Protein AF-I3QK10-F1 (afdb_monomer_lite)

Structure (mmCIF, N/CA/C/O backbone):
data_AF-I3QK10-F1
#
_entry.id   AF-I3QK10-F1
#
loop_
_atom_site.group_PDB
_atom_site.id
_atom_site.type_symbol
_atom_site.label_atom_id
_atom_site.label_alt_id
_atom_site.label_comp_id
_atom_site.label_asym_id
_atom_site.label_entity_id
_atom_site.label_seq_id
_atom_site.pdbx_PDB_ins_code
_atom_site.Cartn_x
_atom_site.Cartn_y
_atom_site.Cartn_z
_atom_site.occupancy
_atom_site.B_iso_or_equiv
_atom_site.auth_seq_id
_atom_site.auth_comp_id
_atom_site.auth_asym_id
_atom_site.auth_atom_id
_atom_site.pdbx_PDB_model_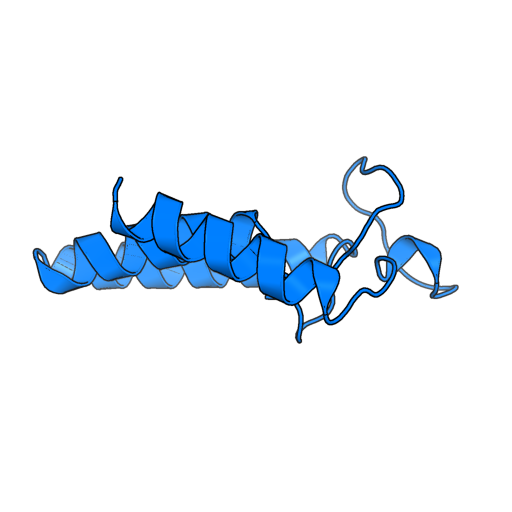num
ATOM 1 N N . VAL A 1 1 ? -3.906 6.578 13.384 1.00 79.44 1 VAL A N 1
ATOM 2 C CA . VAL A 1 1 ? -2.615 7.289 13.213 1.00 79.44 1 VAL A CA 1
ATOM 3 C C . VAL A 1 1 ? -1.436 6.382 13.537 1.00 79.44 1 VAL A C 1
ATOM 5 O O . VAL A 1 1 ? -0.747 6.017 12.603 1.00 79.44 1 VAL A O 1
ATOM 8 N N . ILE A 1 2 ? -1.247 5.931 14.786 1.00 90.69 2 ILE A N 1
ATOM 9 C CA . ILE A 1 2 ? -0.092 5.081 15.157 1.00 90.69 2 ILE A CA 1
ATOM 10 C C . ILE A 1 2 ? -0.013 3.796 14.316 1.00 90.69 2 ILE A C 1
ATOM 12 O O . ILE A 1 2 ? 1.032 3.519 13.745 1.00 90.69 2 ILE A O 1
ATOM 16 N N . ALA A 1 3 ? -1.123 3.059 14.174 1.00 89.94 3 ALA A N 1
ATOM 17 C CA . ALA A 1 3 ? -1.156 1.824 13.382 1.00 89.94 3 ALA A CA 1
ATOM 18 C C . ALA A 1 3 ? -0.708 2.033 11.924 1.00 89.94 3 ALA A C 1
ATOM 20 O O . ALA A 1 3 ? 0.101 1.265 11.423 1.00 89.94 3 ALA A O 1
ATOM 21 N N . PHE A 1 4 ? -1.178 3.108 11.284 1.00 92.31 4 PHE A N 1
ATOM 22 C CA . PHE A 1 4 ? -0.780 3.457 9.921 1.00 92.31 4 PHE A CA 1
ATOM 23 C C . PHE A 1 4 ? 0.707 3.818 9.838 1.00 92.31 4 PHE A C 1
ATOM 25 O O . PHE A 1 4 ? 1.406 3.286 8.991 1.00 92.31 4 PHE A O 1
ATOM 32 N N . VAL A 1 5 ? 1.214 4.656 10.751 1.00 94.88 5 VAL A N 1
ATOM 33 C CA . VAL A 1 5 ? 2.638 5.038 10.765 1.00 94.88 5 VAL A CA 1
ATOM 34 C C . VAL A 1 5 ? 3.539 3.812 10.927 1.00 94.88 5 VAL A C 1
ATOM 36 O O . VAL A 1 5 ? 4.539 3.691 10.230 1.00 94.88 5 VAL A O 1
ATOM 39 N N . VAL A 1 6 ? 3.177 2.885 11.817 1.00 95.19 6 VAL A N 1
ATOM 40 C CA . VAL A 1 6 ? 3.923 1.631 11.996 1.00 95.19 6 VAL A CA 1
ATOM 41 C C . VAL A 1 6 ? 3.856 0.771 10.735 1.00 95.19 6 VAL A C 1
ATOM 43 O O . VAL A 1 6 ? 4.891 0.284 10.289 1.00 95.19 6 VAL A O 1
ATOM 46 N N . ALA A 1 7 ? 2.668 0.606 10.147 1.00 95.06 7 ALA A N 1
ATOM 47 C CA . ALA A 1 7 ? 2.491 -0.182 8.931 1.00 95.06 7 ALA A CA 1
ATOM 48 C C . ALA A 1 7 ? 3.290 0.394 7.751 1.00 95.06 7 ALA A C 1
ATOM 50 O O . ALA A 1 7 ? 3.923 -0.363 7.028 1.00 95.06 7 ALA A O 1
ATOM 51 N N . GLU A 1 8 ? 3.345 1.717 7.618 1.00 95.06 8 GLU A N 1
ATOM 52 C CA . GLU A 1 8 ? 4.107 2.409 6.579 1.00 95.06 8 GLU A CA 1
ATOM 53 C C . GLU A 1 8 ? 5.623 2.253 6.761 1.00 95.06 8 GLU A C 1
ATOM 55 O O . GLU A 1 8 ? 6.355 2.006 5.806 1.00 95.06 8 GLU A O 1
ATOM 60 N N . ILE A 1 9 ? 6.119 2.355 8.000 1.00 96.75 9 ILE A N 1
ATOM 61 C CA . ILE A 1 9 ? 7.540 2.121 8.298 1.00 96.75 9 ILE A CA 1
ATOM 62 C C . ILE A 1 9 ? 7.917 0.679 7.953 1.00 96.75 9 ILE A C 1
ATOM 64 O O . ILE A 1 9 ? 8.936 0.450 7.302 1.00 96.75 9 ILE A O 1
ATOM 68 N N . LEU A 1 10 ? 7.090 -0.288 8.355 1.00 96.00 10 LEU A N 1
ATOM 69 C CA . LEU A 1 10 ? 7.292 -1.691 7.998 1.00 96.00 10 LEU A CA 1
ATOM 70 C C . LEU A 1 10 ? 7.215 -1.893 6.483 1.00 96.00 10 LEU A C 1
ATOM 72 O O . LEU A 1 10 ? 8.053 -2.601 5.935 1.00 96.00 10 LEU A O 1
ATOM 76 N N . GLY A 1 11 ? 6.277 -1.230 5.806 1.00 95.75 11 GLY A N 1
ATOM 77 C CA . GLY A 1 11 ? 6.141 -1.252 4.354 1.00 95.75 11 GLY A CA 1
ATOM 78 C C . GLY A 1 11 ? 7.409 -0.778 3.649 1.00 95.75 11 GLY A C 1
ATOM 79 O O . GLY A 1 11 ? 7.929 -1.472 2.783 1.00 95.75 11 GLY A O 1
ATOM 80 N N . LYS A 1 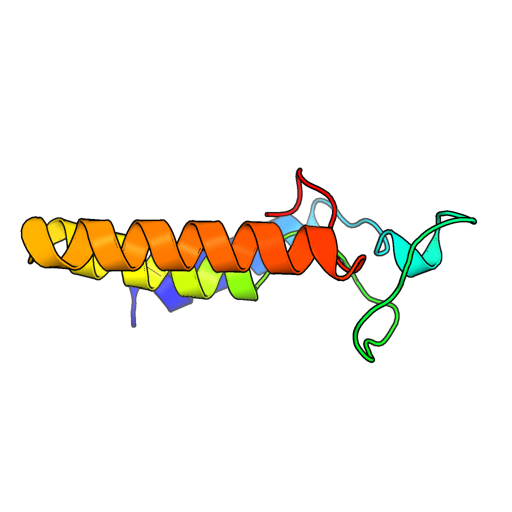12 ? 7.993 0.337 4.097 1.00 94.69 12 LYS A N 1
ATOM 81 C CA . LYS A 1 12 ? 9.255 0.865 3.554 1.00 94.69 12 LYS A CA 1
ATOM 82 C C . LYS A 1 12 ? 10.450 -0.049 3.805 1.00 94.69 12 LYS A C 1
ATOM 84 O O . LYS A 1 12 ? 11.320 -0.161 2.947 1.00 94.69 12 LYS A O 1
ATOM 89 N N . ILE A 1 13 ? 10.498 -0.714 4.959 1.00 96.50 13 ILE A N 1
ATOM 90 C CA . ILE A 1 13 ? 11.517 -1.736 5.237 1.00 96.50 13 ILE A CA 1
ATOM 91 C C . ILE A 1 13 ? 11.323 -2.932 4.299 1.00 96.50 13 ILE A C 1
ATOM 93 O O . ILE A 1 13 ? 12.282 -3.421 3.717 1.00 96.50 13 ILE A O 1
ATOM 97 N N . MET A 1 14 ? 10.088 -3.383 4.097 1.00 95.00 14 MET A N 1
ATOM 98 C CA . MET A 1 14 ? 9.795 -4.472 3.166 1.00 95.00 14 MET A CA 1
ATOM 99 C C . MET A 1 14 ? 10.152 -4.102 1.722 1.00 95.00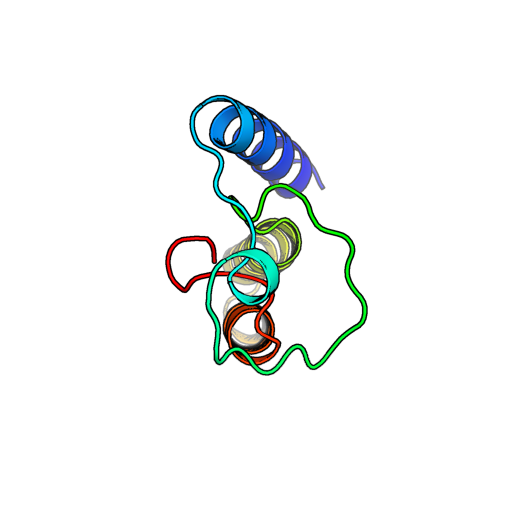 14 MET A C 1
ATOM 101 O O . MET A 1 14 ? 10.762 -4.916 1.034 1.00 95.00 14 MET A O 1
ATOM 105 N N . GLY A 1 15 ? 9.870 -2.868 1.300 1.00 93.25 15 GLY A N 1
ATOM 106 C CA . GLY A 1 15 ? 10.242 -2.340 -0.014 1.00 93.25 15 GLY A CA 1
ATOM 107 C C . GLY A 1 15 ? 11.753 -2.171 -0.220 1.00 93.25 15 GLY A C 1
ATOM 108 O O . GLY A 1 15 ? 12.219 -2.149 -1.355 1.00 93.25 15 GLY A O 1
ATOM 109 N N . SER A 1 16 ? 12.547 -2.075 0.854 1.00 93.69 16 SER A N 1
ATOM 110 C CA . SER A 1 16 ? 14.014 -2.080 0.748 1.00 93.69 16 SER A CA 1
ATOM 111 C C . SER A 1 16 ? 14.604 -3.492 0.690 1.00 93.69 16 SER A C 1
ATOM 113 O O . SER A 1 16 ? 15.693 -3.676 0.147 1.00 93.69 16 SER A O 1
ATOM 115 N N . LEU A 1 17 ? 13.887 -4.491 1.216 1.00 95.31 17 LEU A N 1
ATOM 116 C CA . LEU A 1 17 ? 14.263 -5.906 1.150 1.00 95.31 17 LEU A CA 1
ATOM 117 C C . LEU A 1 17 ? 13.846 -6.561 -0.172 1.00 95.31 17 LEU A C 1
ATOM 119 O O . LEU A 1 17 ? 14.557 -7.428 -0.680 1.00 95.31 17 LEU A O 1
ATOM 123 N N . HIS A 1 18 ? 12.697 -6.165 -0.717 1.00 94.44 18 HIS A N 1
ATOM 124 C CA . HIS A 1 18 ? 12.188 -6.628 -1.999 1.00 94.44 18 HIS A CA 1
ATOM 125 C C . HIS A 1 18 ? 11.641 -5.452 -2.798 1.00 94.44 18 HIS A C 1
ATOM 127 O O . HIS A 1 18 ? 10.800 -4.702 -2.309 1.00 94.44 18 HIS A O 1
ATOM 133 N N . SER A 1 19 ? 12.090 -5.330 -4.042 1.00 93.31 19 SER A N 1
ATOM 134 C CA . SER A 1 19 ? 11.576 -4.342 -4.973 1.00 93.31 19 SER A CA 1
ATOM 135 C C . SER A 1 19 ? 11.383 -4.946 -6.355 1.00 93.31 19 SER A C 1
ATOM 137 O O . SER A 1 19 ? 12.147 -5.799 -6.816 1.00 93.31 19 SER A O 1
ATOM 139 N N . ASN A 1 20 ? 10.336 -4.483 -7.021 1.00 94.69 20 ASN A N 1
ATOM 140 C CA . ASN A 1 20 ? 9.999 -4.835 -8.389 1.00 94.69 20 ASN A CA 1
ATOM 141 C C . ASN A 1 20 ? 9.363 -3.620 -9.054 1.00 94.69 20 ASN A C 1
ATOM 143 O O . ASN A 1 20 ? 8.587 -2.899 -8.436 1.00 94.69 20 ASN A O 1
ATOM 147 N N . TYR A 1 21 ? 9.683 -3.390 -10.324 1.00 96.56 21 TYR A N 1
ATOM 148 C CA . TYR A 1 21 ? 9.033 -2.334 -11.096 1.00 96.56 21 TYR A CA 1
ATOM 149 C C . TYR A 1 21 ? 7.566 -2.669 -11.361 1.00 96.56 21 TYR A C 1
ATOM 151 O O . TYR A 1 21 ? 7.201 -3.843 -11.442 1.00 96.56 21 TYR A O 1
ATOM 159 N N . GLN A 1 22 ? 6.734 -1.641 -11.530 1.00 96.00 22 GLN A N 1
ATOM 160 C CA . GLN A 1 22 ? 5.300 -1.814 -11.755 1.00 96.00 22 GLN A CA 1
ATOM 161 C C . GLN A 1 22 ? 4.990 -2.604 -13.044 1.00 96.00 22 GLN A C 1
ATOM 163 O O . GLN A 1 22 ? 5.775 -2.566 -14.000 1.00 96.00 22 GLN A O 1
ATOM 168 N N . PRO A 1 23 ? 3.809 -3.252 -13.139 1.00 96.06 23 PRO A N 1
ATOM 169 C CA . PRO A 1 23 ? 3.406 -4.006 -14.327 1.00 96.06 23 PRO A CA 1
ATOM 170 C C . PRO A 1 23 ? 3.488 -3.197 -15.627 1.00 96.06 23 PRO A C 1
ATOM 172 O O . PRO A 1 23 ? 3.968 -3.713 -16.634 1.00 96.06 23 PRO A O 1
ATOM 175 N N . PHE A 1 24 ? 3.076 -1.923 -15.609 1.00 94.94 24 PHE A N 1
ATOM 176 C CA . PHE A 1 24 ? 3.128 -1.058 -16.795 1.00 94.94 24 PHE A CA 1
ATOM 177 C C . PHE A 1 24 ? 4.550 -0.763 -17.294 1.00 94.94 24 PHE A C 1
ATOM 179 O O . PHE A 1 24 ? 4.711 -0.352 -18.440 1.00 94.94 24 PHE A O 1
ATOM 186 N N . ALA A 1 25 ? 5.566 -0.928 -16.445 1.00 95.06 25 ALA A N 1
ATOM 187 C CA . ALA A 1 25 ? 6.958 -0.673 -16.795 1.00 95.06 25 ALA A CA 1
ATOM 188 C C . ALA A 1 25 ? 7.650 -1.910 -17.391 1.00 95.06 25 ALA A C 1
ATOM 190 O O . ALA A 1 25 ? 8.628 -1.773 -18.121 1.00 95.06 25 ALA A O 1
ATOM 191 N N . THR A 1 26 ? 7.166 -3.115 -17.075 1.00 96.12 26 THR A N 1
ATOM 192 C CA . THR A 1 26 ? 7.864 -4.373 -17.392 1.00 96.12 26 THR A CA 1
ATOM 193 C C . THR A 1 26 ? 7.119 -5.266 -18.377 1.00 96.12 26 THR A C 1
ATOM 195 O O . THR A 1 26 ? 7.753 -6.030 -19.104 1.00 96.12 26 THR A O 1
ATOM 198 N N . LEU A 1 27 ? 5.786 -5.197 -18.421 1.00 94.81 27 LEU A N 1
ATOM 199 C CA . LEU A 1 27 ? 4.964 -6.065 -19.256 1.00 94.81 27 LEU A CA 1
ATOM 200 C C . LEU A 1 27 ? 4.507 -5.337 -20.529 1.00 94.81 27 LEU A C 1
ATOM 202 O O . LEU A 1 27 ? 4.036 -4.204 -20.457 1.00 94.81 27 LEU A O 1
ATOM 206 N N . PRO A 1 28 ? 4.548 -5.999 -21.699 1.00 89.25 28 PRO A N 1
ATOM 207 C CA . PRO A 1 28 ? 4.245 -5.359 -22.981 1.00 89.25 28 PRO A CA 1
ATOM 208 C C . PRO A 1 28 ? 2.758 -5.025 -23.192 1.00 89.25 28 PRO A C 1
ATOM 210 O O . PRO A 1 28 ? 2.440 -4.266 -24.099 1.00 89.25 28 PRO A O 1
ATOM 213 N N . ASN A 1 29 ? 1.846 -5.581 -22.383 1.00 90.88 29 ASN A N 1
ATOM 214 C CA . ASN A 1 29 ? 0.392 -5.490 -22.586 1.00 90.88 29 ASN A CA 1
ATOM 215 C C . ASN A 1 29 ? -0.360 -5.104 -21.301 1.00 90.88 29 ASN A C 1
ATOM 217 O O . ASN A 1 29 ? -1.310 -5.778 -20.902 1.00 90.88 29 ASN A O 1
ATOM 221 N N . VAL A 1 30 ? 0.078 -4.041 -20.626 1.00 92.56 30 VAL A N 1
ATOM 222 C CA . VAL A 1 30 ? -0.611 -3.513 -19.440 1.00 92.56 30 VAL A CA 1
ATOM 223 C C . VAL A 1 30 ? -1.317 -2.209 -19.776 1.00 92.56 30 VAL A C 1
ATOM 225 O O . VAL A 1 30 ? -0.711 -1.252 -20.251 1.00 92.56 30 VAL A O 1
ATOM 228 N N . ASN A 1 31 ? -2.611 -2.160 -19.470 1.00 91.75 31 ASN A N 1
ATOM 229 C CA . ASN A 1 31 ? -3.395 -0.937 -19.558 1.00 91.75 31 ASN A CA 1
ATOM 230 C C . ASN A 1 31 ? -3.071 -0.044 -18.358 1.00 91.75 31 ASN A C 1
ATOM 232 O O . ASN A 1 31 ? -3.616 -0.230 -17.271 1.00 91.75 31 ASN A O 1
ATOM 236 N N . LYS A 1 32 ? -2.187 0.935 -18.558 1.00 92.88 32 LYS A N 1
ATOM 237 C CA . LYS A 1 32 ? -1.930 1.991 -17.578 1.00 92.88 32 LYS A CA 1
ATOM 238 C C . LYS A 1 32 ? -3.083 2.993 -17.609 1.00 92.88 32 LYS A C 1
ATOM 240 O O . LYS A 1 32 ? -3.159 3.829 -18.505 1.00 92.88 32 LYS A O 1
ATOM 245 N N . LEU A 1 33 ? -3.993 2.888 -16.644 1.00 93.88 33 LEU A N 1
ATOM 246 C CA . LEU A 1 33 ? -5.207 3.719 -16.607 1.00 93.88 33 LEU A CA 1
ATOM 247 C C . LEU A 1 33 ? -5.008 5.066 -15.900 1.00 93.88 33 LEU A C 1
ATOM 249 O O . LEU A 1 33 ? -5.874 5.932 -15.987 1.00 93.88 33 LEU A O 1
ATOM 253 N N . ILE A 1 34 ? -3.896 5.229 -15.181 1.00 93.94 34 ILE A N 1
ATOM 254 C CA . ILE A 1 34 ? -3.562 6.442 -14.429 1.00 93.94 34 ILE A CA 1
ATOM 255 C C . ILE A 1 34 ? -2.120 6.862 -14.705 1.00 93.94 34 ILE A C 1
ATOM 257 O O . ILE A 1 34 ? -1.249 6.021 -14.935 1.00 93.94 34 ILE A O 1
ATOM 261 N N . GLU A 1 35 ? -1.853 8.164 -14.652 1.00 92.81 35 GLU A N 1
ATOM 262 C CA . GLU A 1 35 ? -0.488 8.682 -14.697 1.00 92.81 35 GLU A CA 1
ATOM 263 C C . GLU A 1 35 ? 0.275 8.263 -13.430 1.00 92.81 35 GLU A C 1
ATOM 265 O O . GLU A 1 35 ? -0.255 8.319 -12.320 1.00 92.81 35 GLU A O 1
ATOM 270 N N . HIS A 1 36 ? 1.493 7.753 -13.617 1.00 91.88 36 HIS A N 1
ATOM 271 C CA . HIS A 1 36 ? 2.340 7.219 -12.549 1.00 91.88 36 HIS A CA 1
ATOM 272 C C . HIS A 1 36 ? 3.782 7.107 -13.050 1.00 91.88 36 HIS A C 1
ATOM 274 O O . HIS A 1 36 ? 4.005 6.565 -14.134 1.00 91.88 36 HIS A O 1
ATOM 280 N N . GLU A 1 37 ? 4.754 7.577 -12.281 1.00 93.44 37 GLU A N 1
ATOM 281 C CA . GLU A 1 37 ? 6.173 7.420 -12.618 1.00 93.44 37 GLU A CA 1
ATOM 282 C C . GLU A 1 37 ? 6.650 5.983 -12.385 1.00 93.44 37 GLU A C 1
ATOM 284 O O . GLU A 1 37 ? 6.040 5.233 -11.625 1.00 93.44 37 GLU A O 1
ATOM 289 N N . ILE A 1 38 ? 7.726 5.567 -13.048 1.00 94.88 38 ILE A N 1
ATOM 290 C CA . ILE A 1 38 ? 8.324 4.256 -12.763 1.00 94.88 38 ILE A CA 1
ATOM 291 C C . ILE A 1 38 ? 9.000 4.325 -11.391 1.00 94.88 38 ILE A C 1
ATOM 293 O O . ILE A 1 38 ? 9.858 5.174 -11.167 1.00 94.88 38 ILE A O 1
ATOM 297 N N . ASP A 1 39 ? 8.624 3.420 -10.493 1.00 93.69 39 ASP A N 1
ATOM 298 C CA . ASP A 1 39 ? 9.154 3.332 -9.128 1.00 93.69 39 ASP A CA 1
ATOM 299 C C . ASP A 1 39 ? 9.059 1.879 -8.618 1.00 93.69 39 ASP A C 1
ATOM 301 O O . ASP A 1 39 ? 8.743 0.956 -9.372 1.00 93.69 39 ASP A O 1
ATOM 305 N N . ASN A 1 40 ? 9.323 1.647 -7.339 1.00 94.12 40 ASN A N 1
ATOM 306 C CA . ASN A 1 40 ? 9.025 0.383 -6.697 1.00 94.12 40 ASN A CA 1
ATOM 307 C C . ASN A 1 40 ? 7.504 0.150 -6.617 1.00 94.12 40 ASN A C 1
ATOM 309 O O . ASN A 1 40 ? 6.735 1.009 -6.189 1.00 94.12 40 ASN A O 1
ATOM 313 N N . SER A 1 41 ? 7.069 -1.032 -7.043 1.00 94.69 41 SER A N 1
ATOM 314 C CA . SER A 1 41 ? 5.681 -1.489 -6.986 1.00 94.69 41 SER A CA 1
ATOM 315 C C . SER A 1 41 ? 5.321 -2.073 -5.619 1.00 94.69 41 SER A C 1
ATOM 317 O O . SER A 1 41 ? 4.152 -2.044 -5.241 1.00 94.69 41 SER A O 1
ATOM 319 N N . PHE A 1 42 ? 6.295 -2.606 -4.875 1.00 95.31 42 PHE A N 1
ATOM 320 C CA . PHE A 1 42 ? 6.054 -3.342 -3.635 1.00 95.31 42 PHE A CA 1
ATOM 321 C C . PHE A 1 42 ? 6.587 -2.618 -2.390 1.00 95.31 42 PHE A C 1
ATOM 323 O O . PHE A 1 42 ? 7.754 -2.220 -2.375 1.00 95.31 42 PHE A O 1
ATOM 330 N N . PRO A 1 43 ? 5.827 -2.577 -1.281 1.00 95.50 43 PRO A N 1
ATOM 331 C CA . PRO A 1 43 ? 4.386 -2.836 -1.153 1.00 95.50 43 PRO A CA 1
ATOM 332 C C . PRO A 1 43 ? 3.548 -1.615 -1.575 1.00 95.50 43 PRO A C 1
ATOM 334 O O . PRO A 1 43 ? 4.075 -0.523 -1.764 1.00 95.50 43 PRO A O 1
ATOM 337 N N . SER A 1 44 ? 2.229 -1.770 -1.709 1.00 96.06 44 SER A N 1
ATOM 338 C CA . SER A 1 44 ? 1.356 -0.649 -2.072 1.00 96.06 44 SER A CA 1
ATOM 339 C C . SER A 1 44 ? 1.001 0.250 -0.874 1.00 96.06 44 SER A C 1
ATOM 341 O O . SER A 1 44 ? 0.216 -0.125 -0.004 1.00 96.06 44 SER A O 1
ATOM 343 N N . ASP A 1 45 ? 1.477 1.500 -0.876 1.00 94.56 45 ASP A N 1
ATOM 344 C CA . ASP A 1 45 ? 1.156 2.498 0.166 1.00 94.56 45 ASP A CA 1
ATOM 345 C C . ASP A 1 45 ? -0.358 2.740 0.314 1.00 94.56 45 ASP A C 1
ATOM 347 O O . ASP A 1 45 ? -0.890 2.921 1.413 1.00 94.56 45 ASP A O 1
ATOM 351 N N . HIS A 1 46 ? -1.097 2.708 -0.803 1.00 95.12 46 HIS A N 1
ATOM 352 C CA . HIS A 1 46 ? -2.549 2.888 -0.786 1.00 95.12 46 HIS A CA 1
ATOM 353 C C . HIS A 1 46 ? -3.235 1.731 -0.056 1.00 95.12 46 HIS A C 1
ATOM 355 O O . HIS A 1 46 ? -4.177 1.951 0.704 1.00 95.12 46 HIS A O 1
ATOM 361 N N . THR A 1 47 ? -2.773 0.496 -0.247 1.00 96.62 47 THR A N 1
ATOM 362 C CA . THR A 1 47 ? -3.389 -0.655 0.420 1.00 96.62 47 THR A CA 1
ATOM 363 C C . THR A 1 47 ? -3.032 -0.649 1.897 1.00 96.62 47 THR A C 1
ATOM 365 O O . THR A 1 47 ? -3.938 -0.766 2.725 1.00 96.62 47 THR A O 1
ATOM 368 N N . ILE A 1 48 ? -1.774 -0.354 2.244 1.00 96.69 48 ILE A N 1
ATOM 369 C CA . ILE A 1 48 ? -1.329 -0.153 3.629 1.00 96.69 48 ILE A CA 1
ATOM 370 C C . ILE A 1 48 ? -2.211 0.880 4.340 1.00 96.69 48 ILE A C 1
ATOM 372 O O . ILE A 1 48 ? -2.729 0.604 5.429 1.00 96.69 48 ILE A O 1
ATOM 376 N N . LEU A 1 49 ? -2.439 2.044 3.726 1.00 96.38 49 LEU A N 1
ATOM 377 C CA . LEU A 1 49 ? -3.257 3.117 4.292 1.00 96.38 49 LEU A CA 1
ATOM 378 C C . LEU A 1 49 ? -4.705 2.676 4.537 1.00 96.38 49 LEU A C 1
ATOM 380 O O . LEU A 1 49 ? -5.214 2.788 5.659 1.00 96.38 49 LEU A O 1
ATOM 384 N N . PHE A 1 50 ? -5.379 2.181 3.497 1.00 96.88 50 PHE A N 1
ATOM 385 C CA . PHE A 1 50 ? -6.805 1.866 3.571 1.00 96.88 50 PHE A CA 1
ATOM 386 C C . PHE A 1 50 ? -7.088 0.650 4.455 1.00 96.88 50 PHE A C 1
ATOM 388 O O . PHE A 1 50 ? -8.050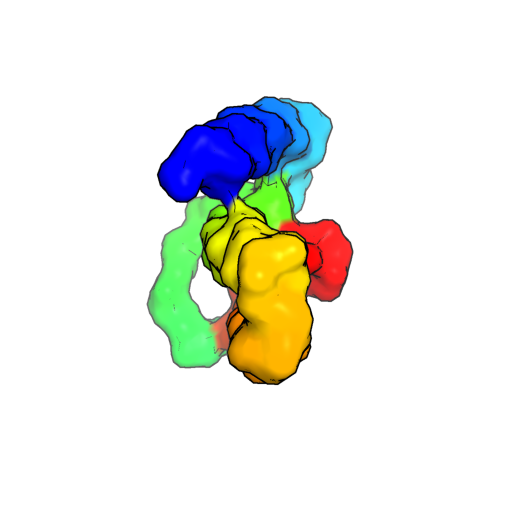 0.685 5.225 1.00 96.88 50 PHE A O 1
ATOM 395 N N . PHE A 1 51 ? -6.243 -0.386 4.435 1.00 96.81 51 PHE A N 1
ATOM 396 C CA . PHE A 1 51 ? -6.391 -1.518 5.352 1.00 96.81 51 PHE A CA 1
ATOM 397 C C . PHE A 1 51 ? -6.076 -1.134 6.796 1.00 96.81 51 PHE A C 1
ATOM 399 O O . PHE A 1 51 ? -6.828 -1.523 7.690 1.00 96.81 51 PHE A O 1
ATOM 406 N N . SER A 1 52 ? -5.046 -0.318 7.050 1.00 96.12 52 SER A N 1
ATOM 407 C CA . SER A 1 52 ? -4.743 0.166 8.407 1.00 96.12 52 SER A CA 1
ATOM 408 C C . SER A 1 52 ? -5.926 0.918 9.019 1.00 96.12 52 SER A C 1
ATOM 410 O O . SER A 1 52 ? -6.292 0.684 10.173 1.00 96.12 52 SER A O 1
ATOM 412 N N . ILE A 1 53 ? -6.554 1.808 8.244 1.00 94.56 53 ILE A N 1
ATOM 413 C CA . ILE A 1 53 ? -7.740 2.555 8.682 1.00 94.56 53 ILE A CA 1
ATOM 414 C C . ILE A 1 53 ? -8.952 1.624 8.806 1.00 94.56 53 ILE A C 1
ATOM 416 O O . ILE A 1 53 ? -9.654 1.664 9.818 1.00 94.56 53 ILE A O 1
ATOM 420 N N . GLY A 1 54 ? -9.186 0.764 7.813 1.00 95.94 54 GLY A N 1
ATOM 421 C CA . GLY A 1 54 ? -10.330 -0.142 7.782 1.00 95.94 54 GLY A CA 1
ATOM 422 C C . GLY A 1 54 ? -10.346 -1.119 8.954 1.00 95.94 54 GLY A C 1
ATOM 423 O O . GLY A 1 54 ? -11.364 -1.242 9.638 1.00 95.94 54 GLY A O 1
ATOM 424 N N . PHE A 1 55 ? -9.206 -1.745 9.262 1.00 96.31 55 PHE A N 1
ATOM 425 C CA . PHE A 1 55 ? -9.076 -2.618 10.427 1.00 96.31 55 PHE A CA 1
ATOM 426 C C . PHE A 1 55 ? -9.237 -1.859 11.739 1.00 96.31 55 PHE A C 1
ATOM 428 O O . PHE A 1 55 ? -9.925 -2.349 12.633 1.00 96.31 55 PHE A O 1
ATOM 435 N N . LEU A 1 56 ? -8.668 -0.654 11.856 1.00 95.31 56 LEU A N 1
ATOM 436 C CA . LEU A 1 56 ? -8.840 0.168 13.051 1.00 95.31 56 LEU A CA 1
ATOM 437 C C . LEU A 1 56 ? -10.328 0.429 13.320 1.00 95.31 56 LEU A C 1
ATOM 439 O O . LEU A 1 56 ? -10.810 0.162 14.418 1.00 95.31 56 LEU A O 1
ATOM 443 N N . ILE A 1 57 ? -11.079 0.875 12.310 1.00 95.25 57 ILE A N 1
ATOM 444 C CA . ILE A 1 57 ? -12.519 1.125 12.451 1.00 95.25 57 ILE A CA 1
ATOM 445 C C . ILE A 1 57 ? -13.265 -0.178 12.752 1.00 95.25 57 ILE A C 1
ATOM 447 O O . ILE A 1 57 ? -14.141 -0.196 13.612 1.00 95.25 57 ILE A O 1
ATOM 451 N N . PHE A 1 58 ? -12.899 -1.287 12.112 1.00 97.00 58 PHE A N 1
ATOM 452 C CA . PHE A 1 58 ? -13.502 -2.595 12.362 1.00 97.00 58 PHE A CA 1
ATOM 453 C C . PHE A 1 58 ? -13.304 -3.127 13.778 1.00 97.00 58 PHE A C 1
ATOM 455 O O . PHE A 1 58 ? -14.194 -3.801 14.305 1.00 97.00 58 PHE A O 1
ATOM 462 N N . LEU A 1 59 ? -12.178 -2.832 14.422 1.00 96.12 59 LEU A N 1
ATOM 463 C CA . LEU A 1 59 ? -11.944 -3.2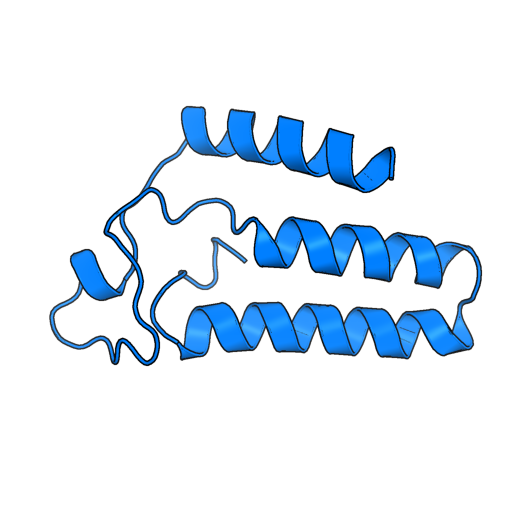54 15.799 1.00 96.12 59 LEU A CA 1
ATOM 464 C C . LEU A 1 59 ? -12.877 -2.542 16.788 1.00 96.12 59 LEU A C 1
ATOM 466 O O . LEU A 1 59 ? -13.397 -3.205 17.683 1.00 96.12 59 LEU A O 1
ATOM 470 N N . PHE A 1 60 ? -13.158 -1.251 16.588 1.00 96.38 60 PHE A N 1
ATOM 471 C CA . PHE A 1 60 ? -13.998 -0.457 17.500 1.00 96.38 60 PHE A CA 1
ATOM 472 C C . PHE A 1 60 ? -15.481 -0.403 17.103 1.00 96.38 60 PHE A C 1
ATOM 474 O O . PHE A 1 60 ? -16.356 -0.321 17.962 1.00 96.38 60 PHE A O 1
ATOM 481 N N . HIS A 1 61 ? -15.790 -0.496 15.810 1.00 95.62 61 HIS A N 1
ATOM 482 C CA . HIS A 1 61 ? -17.140 -0.376 15.265 1.00 95.62 61 HIS A CA 1
ATOM 483 C C . HIS A 1 61 ? -17.403 -1.457 14.215 1.00 95.62 61 HIS A C 1
ATOM 485 O O . HIS A 1 61 ? -17.384 -1.209 13.015 1.00 95.62 61 HIS A O 1
ATOM 491 N N . LYS A 1 62 ? -17.707 -2.678 14.664 1.00 93.00 62 LYS A N 1
ATOM 492 C CA . LYS A 1 62 ? -17.847 -3.861 13.791 1.00 93.00 62 LYS A CA 1
ATOM 493 C C . LYS A 1 62 ? -18.789 -3.665 12.597 1.00 93.00 62 LYS A C 1
ATOM 495 O O . LYS A 1 62 ? -18.450 -4.069 11.491 1.00 93.00 62 LYS A O 1
ATOM 500 N N . LYS A 1 63 ? -19.956 -3.036 12.802 1.00 92.94 63 LYS A N 1
ATOM 501 C CA . LYS A 1 63 ? -20.963 -2.849 11.739 1.00 92.94 63 LYS A CA 1
ATOM 502 C C . LYS A 1 63 ? -20.454 -1.951 10.608 1.00 92.94 63 LYS A C 1
ATOM 504 O O . LYS A 1 63 ? -20.527 -2.337 9.449 1.00 92.94 63 LYS A O 1
ATOM 509 N N . THR A 1 64 ? -19.929 -0.772 10.940 1.00 95.31 64 THR A N 1
ATOM 510 C CA . THR A 1 64 ? -19.388 0.165 9.943 1.00 95.31 64 THR A CA 1
ATOM 511 C C . THR A 1 64 ? -18.015 -0.272 9.448 1.00 95.31 64 THR A C 1
ATOM 513 O O . THR A 1 64 ? -17.674 -0.039 8.298 1.00 95.31 64 THR A O 1
ATOM 516 N N . GLY A 1 65 ? -17.234 -0.963 10.270 1.00 96.25 65 GLY A N 1
ATOM 517 C CA . GLY A 1 65 ? -15.924 -1.478 9.904 1.00 96.25 65 GLY A CA 1
ATOM 518 C C . GLY A 1 65 ? -15.939 -2.473 8.755 1.00 96.25 65 GLY A C 1
ATOM 519 O O . GLY A 1 65 ? -15.042 -2.429 7.925 1.00 96.25 65 GLY A O 1
ATOM 520 N N . TRP A 1 66 ? -16.971 -3.315 8.647 1.00 97.75 66 TRP A N 1
ATOM 521 C CA . TRP A 1 66 ? -17.132 -4.178 7.473 1.00 97.75 66 TRP A CA 1
ATOM 522 C C . TRP A 1 66 ? -17.227 -3.375 6.174 1.00 97.75 66 TRP A C 1
ATOM 524 O O . TRP A 1 66 ? -16.578 -3.734 5.196 1.00 97.75 66 TRP A O 1
ATOM 534 N N . LEU A 1 67 ? -17.964 -2.259 6.178 1.00 97.44 67 LEU A N 1
ATOM 535 C CA . LEU A 1 67 ? -18.031 -1.360 5.024 1.00 97.44 67 LEU A CA 1
ATOM 536 C C . LEU A 1 67 ? -16.644 -0.796 4.686 1.00 97.44 67 LEU A C 1
ATOM 538 O O . LEU A 1 67 ? -16.249 -0.797 3.525 1.00 97.44 67 LEU A O 1
ATOM 542 N N . TRP A 1 68 ? -15.876 -0.374 5.692 1.00 97.31 68 TRP A N 1
ATOM 543 C CA . TRP A 1 68 ? -14.519 0.136 5.484 1.00 97.31 68 TRP A CA 1
ATOM 544 C C . TRP A 1 68 ? -13.539 -0.922 4.972 1.00 97.31 68 TRP A C 1
ATOM 546 O O . TRP A 1 68 ? -12.695 -0.604 4.140 1.00 97.31 68 TRP A O 1
ATOM 556 N N . LEU A 1 69 ? -13.661 -2.175 5.414 1.00 97.62 69 LEU A N 1
ATOM 557 C CA . LEU A 1 69 ? -12.853 -3.273 4.880 1.00 97.62 69 LEU A CA 1
ATOM 558 C C . LEU A 1 69 ? -13.209 -3.570 3.421 1.00 97.62 69 LEU A C 1
ATOM 560 O O . LEU A 1 69 ? -12.307 -3.736 2.608 1.00 97.62 69 LEU A O 1
ATOM 564 N N . VAL A 1 70 ? -14.496 -3.569 3.059 1.00 98.12 70 VAL A N 1
ATOM 565 C CA . VAL A 1 70 ? -14.922 -3.712 1.655 1.00 98.12 70 VAL A CA 1
ATOM 566 C C . VAL A 1 70 ? -14.349 -2.586 0.793 1.00 98.12 70 VAL A C 1
ATOM 568 O O . VAL A 1 70 ? -13.852 -2.850 -0.299 1.00 98.12 70 VAL A O 1
ATOM 571 N N . LEU A 1 71 ? -14.351 -1.346 1.291 1.00 97.44 71 LEU A N 1
ATOM 572 C CA . LEU A 1 71 ? -13.718 -0.221 0.600 1.00 97.44 71 LEU A CA 1
ATOM 573 C C . LEU A 1 71 ? -12.200 -0.409 0.462 1.00 97.44 71 LEU A C 1
ATOM 575 O O . LEU A 1 71 ? -11.664 -0.148 -0.610 1.00 97.44 71 LEU A O 1
ATOM 579 N N . ALA A 1 72 ? -11.512 -0.904 1.494 1.00 97.56 72 ALA A N 1
ATOM 580 C CA . ALA A 1 72 ? -10.079 -1.194 1.419 1.00 97.56 72 ALA A CA 1
ATOM 581 C C . ALA A 1 72 ? -9.759 -2.268 0.364 1.00 97.56 72 ALA A C 1
ATOM 583 O O . ALA A 1 72 ? -8.851 -2.084 -0.445 1.00 97.56 72 ALA A O 1
ATOM 584 N N . PHE A 1 73 ? -10.562 -3.334 0.291 1.00 97.69 73 PHE A N 1
ATOM 585 C CA . PHE A 1 73 ? -10.457 -4.331 -0.778 1.00 97.69 73 PHE A CA 1
ATOM 586 C C . PHE A 1 73 ? -10.724 -3.732 -2.162 1.00 97.69 73 PHE A C 1
ATOM 588 O O . PHE A 1 73 ? -9.987 -4.020 -3.102 1.00 97.69 73 PHE A O 1
ATOM 595 N N . ALA A 1 74 ? -11.737 -2.873 -2.298 1.00 98.19 74 ALA A N 1
ATOM 596 C CA . ALA A 1 74 ? -12.024 -2.194 -3.559 1.00 98.19 74 ALA A CA 1
ATOM 597 C C . ALA A 1 74 ? -10.854 -1.301 -4.010 1.00 98.19 74 ALA A C 1
ATOM 599 O O . ALA A 1 74 ? -10.553 -1.244 -5.202 1.00 98.19 74 ALA A O 1
ATOM 600 N N . VAL A 1 75 ? -10.156 -0.653 -3.070 1.00 97.75 75 VAL A N 1
ATOM 601 C CA . VAL A 1 75 ? -8.925 0.097 -3.354 1.00 97.75 75 VAL A CA 1
ATOM 602 C C . VAL A 1 75 ? -7.811 -0.838 -3.816 1.00 97.75 75 VAL A C 1
ATOM 604 O O . VAL A 1 75 ? -7.201 -0.570 -4.844 1.00 97.75 75 VAL A O 1
ATOM 607 N N . GLY A 1 76 ? -7.574 -1.960 -3.135 1.00 97.19 76 GLY A N 1
ATOM 608 C CA . GLY A 1 76 ? -6.583 -2.944 -3.583 1.00 97.19 76 GLY A CA 1
ATOM 609 C C . GLY A 1 76 ? -6.844 -3.446 -5.006 1.00 97.19 76 GLY A C 1
ATOM 610 O O . GLY A 1 76 ? -5.955 -3.439 -5.855 1.00 97.19 76 GLY A O 1
ATOM 611 N N . ILE A 1 77 ? -8.098 -3.783 -5.310 1.00 97.75 77 ILE A N 1
ATOM 612 C CA . ILE A 1 77 ? -8.503 -4.198 -6.658 1.00 97.75 77 ILE A CA 1
ATOM 613 C C . ILE A 1 77 ? -8.290 -3.067 -7.669 1.00 97.75 77 ILE A C 1
ATOM 615 O O . ILE A 1 77 ? -7.811 -3.329 -8.772 1.00 97.75 77 ILE A O 1
ATOM 619 N N . SER A 1 78 ? -8.597 -1.815 -7.317 1.00 97.25 78 SER A N 1
ATOM 620 C CA . SER A 1 78 ? -8.414 -0.686 -8.236 1.00 97.25 78 SER A CA 1
ATOM 621 C C . SER A 1 78 ? -6.944 -0.450 -8.585 1.00 97.25 78 SER A C 1
ATOM 623 O O . SER A 1 78 ? -6.648 -0.136 -9.735 1.00 97.25 78 SER A O 1
ATOM 625 N N . ARG A 1 79 ? -6.021 -0.683 -7.639 1.00 96.44 79 ARG A N 1
ATOM 626 C CA . ARG A 1 79 ? -4.566 -0.610 -7.855 1.00 96.44 79 ARG A CA 1
ATOM 627 C C . ARG A 1 79 ? -4.058 -1.653 -8.851 1.00 96.44 79 ARG A C 1
ATOM 629 O O . ARG A 1 79 ? -3.221 -1.337 -9.698 1.00 96.44 79 ARG A O 1
ATOM 636 N N . ILE A 1 80 ? -4.593 -2.870 -8.788 1.00 96.31 80 ILE A N 1
ATOM 637 C CA . ILE A 1 80 ? -4.286 -3.928 -9.762 1.00 96.31 80 ILE A CA 1
ATOM 638 C C . ILE A 1 80 ? -4.897 -3.565 -11.120 1.00 96.31 80 ILE A C 1
ATOM 640 O O . ILE A 1 80 ? -4.222 -3.602 -12.147 1.00 96.31 80 ILE A O 1
ATOM 644 N N . TRP A 1 81 ? -6.168 -3.157 -11.121 1.00 96.00 81 TRP A N 1
ATOM 645 C CA . TRP A 1 81 ? -6.920 -2.832 -12.333 1.00 96.00 81 TRP A CA 1
ATOM 646 C C . TRP A 1 81 ? -6.320 -1.654 -13.110 1.00 96.00 81 TRP A C 1
ATOM 648 O O . TRP A 1 81 ? -6.349 -1.648 -14.337 1.00 96.00 81 TRP A O 1
ATOM 658 N N . SER A 1 82 ? -5.739 -0.667 -12.420 1.00 95.81 82 SER A N 1
ATOM 659 C CA . SER A 1 82 ? -5.070 0.467 -13.064 1.00 95.81 82 SER A CA 1
ATOM 660 C C . SER A 1 82 ? -3.694 0.135 -13.650 1.00 95.81 82 SER A C 1
ATOM 662 O O . SER A 1 82 ? -3.077 1.014 -14.252 1.00 95.81 82 SER A O 1
ATOM 664 N N . GLY A 1 83 ? -3.205 -1.098 -13.465 1.00 94.00 83 GLY A N 1
ATOM 665 C CA . GLY A 1 83 ? -1.947 -1.583 -14.034 1.00 94.00 83 GLY A CA 1
ATOM 666 C C . GLY A 1 83 ? -0.688 -1.110 -13.306 1.00 94.00 83 GLY A C 1
ATOM 667 O O . GLY A 1 83 ? 0.403 -1.188 -13.870 1.00 94.00 83 GLY A O 1
ATOM 668 N N . VAL A 1 84 ? -0.820 -0.600 -12.075 1.00 96.31 84 VAL A N 1
ATOM 669 C CA . VAL A 1 84 ? 0.294 0.008 -11.319 1.00 96.31 84 VAL A CA 1
ATOM 670 C C . VAL A 1 84 ? 0.818 -0.863 -10.179 1.00 96.31 84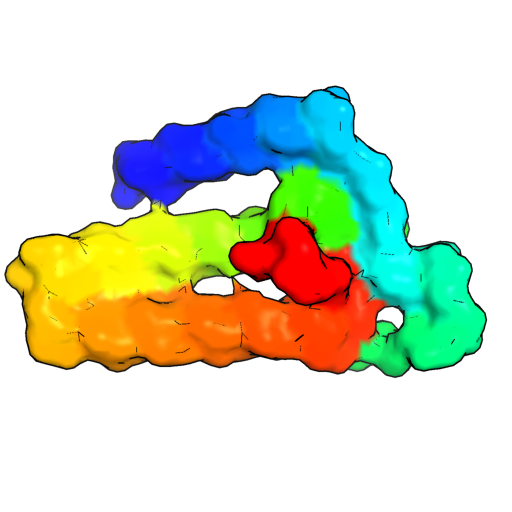 VAL A C 1
ATOM 672 O O . VAL A 1 84 ? 1.891 -0.572 -9.677 1.00 96.31 84 VAL A O 1
ATOM 675 N N . HIS A 1 85 ? 0.118 -1.937 -9.807 1.00 96.62 85 HIS A N 1
ATOM 676 C CA . HIS A 1 85 ? 0.595 -2.923 -8.830 1.00 96.62 85 HIS A CA 1
ATOM 677 C C . HIS A 1 85 ? 0.251 -4.349 -9.269 1.00 96.62 85 HIS A C 1
ATOM 679 O O . HIS A 1 85 ? -0.763 -4.576 -9.936 1.00 96.62 85 HIS A O 1
ATOM 685 N N . TYR A 1 86 ? 1.073 -5.320 -8.874 1.00 96.12 86 TYR A N 1
ATOM 686 C CA . TYR A 1 86 ? 0.745 -6.739 -8.983 1.00 96.12 86 TYR A CA 1
ATOM 687 C C . TYR A 1 86 ? -0.207 -7.170 -7.858 1.00 96.12 86 TYR A C 1
ATOM 689 O O . TYR A 1 86 ? -0.227 -6.548 -6.797 1.00 96.12 86 TYR A O 1
ATOM 697 N N . PRO A 1 87 ? -0.946 -8.286 -8.024 1.00 95.00 87 PRO A N 1
ATOM 698 C CA . PRO A 1 87 ? -1.780 -8.833 -6.954 1.00 95.00 87 PRO A CA 1
ATOM 699 C C . PRO A 1 87 ? -1.031 -9.183 -5.662 1.00 95.00 87 PRO A C 1
ATOM 701 O O . PRO A 1 87 ? -1.665 -9.271 -4.621 1.00 95.00 87 PRO A O 1
ATOM 704 N N . LEU A 1 88 ? 0.287 -9.410 -5.727 1.00 94.06 88 LEU A N 1
ATOM 705 C CA . LEU A 1 88 ? 1.125 -9.685 -4.554 1.00 94.06 88 LEU A CA 1
ATOM 706 C C . LEU A 1 88 ? 1.609 -8.414 -3.838 1.00 94.06 88 LEU A C 1
ATOM 708 O O . LEU A 1 88 ? 2.077 -8.511 -2.707 1.00 94.06 88 LEU A O 1
ATOM 712 N N . ASP A 1 89 ? 1.497 -7.244 -4.475 1.00 92.88 89 ASP A N 1
ATOM 713 C CA . ASP A 1 89 ? 1.908 -5.965 -3.881 1.00 92.88 89 ASP A CA 1
ATOM 714 C C . ASP A 1 89 ? 0.804 -5.327 -3.025 1.00 92.88 89 ASP A C 1
ATOM 716 O O . ASP A 1 89 ? 1.060 -4.367 -2.293 1.00 92.88 89 ASP A O 1
ATOM 720 N N . VAL A 1 90 ? -0.424 -5.835 -3.164 1.00 93.31 90 VAL A N 1
ATOM 721 C CA . VAL A 1 90 ? -1.672 -5.320 -2.589 1.00 93.31 90 VAL A CA 1
ATOM 722 C C . VAL A 1 90 ? -2.081 -6.118 -1.365 1.00 93.31 90 VAL A C 1
ATOM 724 O O . VAL A 1 90 ? -2.389 -5.446 -0.353 1.00 93.31 90 VAL A O 1
#

Secondary structure (DSSP, 8-state):
-HHHHHHHHHHHHHHHHS--B-HHHH-TT----S---S-B-SS-HHHHHHHHHHHHHHHH-HHHHHHHHHHHHHHHHHHHHTTSS-TTT-

Radius of gyration: 14.07 Å; chains: 1; bounding box: 35×18×40 Å

InterPro domains:
  IPR000326 Phosphatidic acid phosphatase type 2/haloperoxidase [PF01569] (6-90)
  IPR000326 Phosphatidic acid phosphatase type 2/haloperoxidase [SM00014] (1-90)
  IPR033879 Undecaprenyl-diphosphatase [cd03385] (1-90)
  IPR036938 Phosphatidic acid phosphatase type 2/haloperoxidase superfamily [SSF48317] (2-90)

pLDDT: mean 95.0, std 2.48, range [79.44, 98.19]

Foldseek 3Di:
DVLLVVLVVVQVVVCVVDFDWFQVVPPPDFQQQDDDDTDTQAADSLLSVQVSVLVVCCVVPVVVSVVSVVVSVVSLVVCVNNRGHDNVND

Organism: Bacillus licheniformis (NCBI:txid1402)

Sequence (90 aa):
VIAFVVAEILGKIMGSLHSNYQPFATLPNVNKLIEHEIDNSFPSDHTILFFSIGFLIFLFHKKTGWLWLVLAFAVGISRIWSGVHYPLDV